Protein AF-A0ABD0RM59-F1 (afdb_monomer_lite)

Secondary structure (DSSP, 8-state):
-EEEEEEPPTT-EEEEEE-SSEEEEEEE-TT-EEEEEESSS-EEEEEE---SS--EEEEEESSS-EEEEEEETT-EEEEE--TT-EEEEEEEPPP-

Sequence (96 aa):
SSQVTAIAPVSSKAIAVALKSSKVTAVVPESSKVTIDLHKPSQTTADLHEPSQPSQATADLHEPSQATADLHEPSQATADLPELSQVTAGLHEPGQ

Radius of gyration: 12.65 Å; chains: 1; bounding box: 41×22×32 Å

Structure (mmCIF, N/CA/C/O backbone):
data_AF-A0ABD0RM59-F1
#
_entry.id   AF-A0ABD0RM59-F1
#
loop_
_atom_site.group_PDB
_atom_site.id
_atom_site.type_symbol
_atom_site.label_atom_id
_atom_site.label_alt_id
_atom_site.label_comp_id
_atom_site.label_asym_id
_atom_site.label_entity_id
_atom_site.label_seq_id
_atom_site.pdbx_PDB_ins_code
_atom_site.Cartn_x
_atom_site.Cartn_y
_atom_site.Cartn_z
_atom_site.occupancy
_atom_site.B_iso_or_equiv
_atom_site.auth_seq_id
_atom_site.auth_comp_id
_atom_site.auth_asym_id
_atom_site.auth_atom_id
_atom_site.pdbx_PDB_model_num
ATOM 1 N N . SER A 1 1 ? -11.945 -12.345 8.732 1.00 64.19 1 SER A N 1
ATOM 2 C CA . SER A 1 1 ? -11.127 -11.312 8.071 1.00 64.19 1 SER A CA 1
ATOM 3 C C . SER A 1 1 ? -11.173 -11.554 6.575 1.00 64.19 1 SER A C 1
ATOM 5 O O . SER A 1 1 ? -11.088 -12.712 6.182 1.00 64.19 1 SER A O 1
ATOM 7 N N . SER A 1 2 ? -11.410 -10.523 5.762 1.00 82.69 2 SER A N 1
ATOM 8 C CA . SER A 1 2 ? -11.408 -10.651 4.295 1.00 82.69 2 SER A CA 1
ATOM 9 C C . SER A 1 2 ? -10.068 -10.194 3.730 1.00 82.69 2 SER A C 1
ATOM 11 O O . SER A 1 2 ? -9.425 -9.330 4.316 1.00 82.69 2 SER A O 1
ATOM 13 N N . GLN A 1 3 ? -9.637 -10.778 2.615 1.00 85.19 3 GLN A N 1
ATOM 14 C CA . GLN A 1 3 ? -8.417 -10.359 1.926 1.00 85.19 3 GLN A CA 1
ATOM 15 C C . GLN A 1 3 ? -8.775 -9.875 0.526 1.00 85.19 3 GLN A C 1
ATOM 17 O O . GLN A 1 3 ? -9.580 -10.510 -0.157 1.00 85.19 3 GLN A O 1
ATOM 22 N N . VAL A 1 4 ? -8.211 -8.740 0.130 1.00 85.25 4 VAL A N 1
ATOM 23 C CA . VAL A 1 4 ? -8.387 -8.142 -1.193 1.00 85.25 4 VAL A CA 1
ATOM 24 C C . VAL A 1 4 ? -7.004 -7.925 -1.777 1.00 85.25 4 VAL A C 1
ATOM 26 O O . VAL A 1 4 ? -6.166 -7.282 -1.156 1.00 85.25 4 VAL A O 1
ATOM 29 N N . THR A 1 5 ? -6.765 -8.444 -2.974 1.00 87.38 5 THR A N 1
ATOM 30 C CA . THR A 1 5 ? -5.522 -8.190 -3.700 1.00 87.38 5 THR A CA 1
ATOM 31 C C . THR A 1 5 ? -5.848 -7.405 -4.957 1.00 87.38 5 THR A C 1
ATOM 33 O O . THR A 1 5 ? -6.678 -7.831 -5.758 1.00 87.38 5 THR A O 1
ATOM 36 N N . ALA A 1 6 ? -5.215 -6.250 -5.111 1.00 84.25 6 ALA A N 1
ATOM 37 C CA . ALA A 1 6 ? -5.348 -5.382 -6.265 1.00 84.25 6 ALA A CA 1
ATOM 38 C C . ALA A 1 6 ? -4.035 -5.394 -7.041 1.00 84.25 6 ALA A C 1
ATOM 40 O O . ALA A 1 6 ? -3.007 -4.957 -6.539 1.00 84.25 6 ALA A O 1
ATOM 41 N N . ILE A 1 7 ? -4.059 -5.908 -8.263 1.00 83.69 7 ILE A N 1
ATOM 42 C CA . ILE A 1 7 ? -2.879 -5.936 -9.125 1.00 83.69 7 ILE A CA 1
ATOM 43 C C . ILE A 1 7 ? -3.161 -4.972 -10.264 1.00 83.69 7 ILE A C 1
ATOM 45 O O . ILE A 1 7 ? -4.099 -5.183 -11.038 1.00 83.69 7 ILE A O 1
ATOM 49 N N . ALA A 1 8 ? -2.393 -3.886 -10.334 1.00 84.62 8 ALA A N 1
ATOM 50 C CA . ALA A 1 8 ? -2.466 -2.995 -11.480 1.00 84.62 8 ALA A CA 1
ATOM 51 C C . ALA A 1 8 ? -1.754 -3.656 -12.673 1.00 84.62 8 ALA A C 1
ATOM 53 O O . ALA A 1 8 ? -0.690 -4.241 -12.489 1.00 84.62 8 ALA A O 1
ATOM 54 N N . PRO A 1 9 ? -2.309 -3.602 -13.893 1.00 80.56 9 PRO A N 1
ATOM 55 C CA . PRO A 1 9 ? -1.549 -3.935 -15.092 1.00 80.56 9 PRO A CA 1
ATOM 56 C C . PRO A 1 9 ? -0.434 -2.907 -15.326 1.00 80.56 9 PRO A C 1
ATOM 58 O O . PRO A 1 9 ? -0.536 -1.772 -14.863 1.00 80.56 9 PRO A O 1
ATOM 61 N N . VAL A 1 10 ? 0.597 -3.281 -16.088 1.00 82.50 10 VAL A N 1
ATOM 62 C CA . VAL A 1 10 ? 1.674 -2.360 -16.495 1.00 82.50 10 VAL A CA 1
ATOM 63 C C . VAL A 1 10 ? 1.086 -1.148 -17.218 1.00 82.50 10 VAL A C 1
ATOM 65 O O . VAL A 1 10 ? 0.156 -1.281 -18.019 1.00 82.50 10 VAL A O 1
ATOM 68 N N . SER A 1 11 ? 1.629 0.038 -16.936 1.00 84.12 11 SER A N 1
ATOM 69 C CA . SER A 1 11 ? 1.171 1.305 -17.515 1.00 84.12 11 SER A CA 1
ATOM 70 C C . SER A 1 11 ? -0.337 1.543 -17.347 1.00 84.12 11 SER A C 1
ATOM 72 O O . SER A 1 11 ? -1.007 2.088 -18.224 1.00 84.12 11 SER A O 1
ATOM 74 N N . SER A 1 12 ? -0.910 1.090 -16.229 1.00 86.81 12 SER A N 1
ATOM 75 C CA . SER A 1 12 ? -2.351 1.186 -15.988 1.00 86.81 12 SER A CA 1
ATOM 76 C C . SER A 1 12 ? -2.681 1.796 -14.635 1.00 86.81 12 SER A C 1
ATOM 78 O O . SER A 1 12 ? -1.838 1.944 -13.748 1.00 86.81 12 SER A O 1
ATOM 80 N N . LYS A 1 13 ? -3.957 2.161 -14.481 1.00 86.25 13 LYS A N 1
ATOM 81 C CA . LYS A 1 13 ? -4.518 2.624 -13.216 1.00 86.25 13 LYS A CA 1
ATOM 82 C C . LYS A 1 13 ? -5.467 1.573 -12.651 1.00 86.25 13 LYS A C 1
ATOM 84 O O . LYS A 1 13 ? -6.394 1.158 -13.341 1.00 86.25 13 LYS A O 1
ATOM 89 N N . ALA A 1 14 ? -5.263 1.187 -11.398 1.00 85.75 14 ALA A N 1
ATOM 90 C CA . ALA A 1 14 ? -6.165 0.314 -10.656 1.00 85.75 14 ALA A CA 1
ATOM 91 C C . ALA A 1 14 ? -6.754 1.038 -9.445 1.00 85.75 14 ALA A C 1
ATOM 93 O O . ALA A 1 14 ? -6.119 1.911 -8.852 1.00 85.75 14 ALA A O 1
ATOM 94 N N . ILE A 1 15 ? -7.982 0.672 -9.084 1.00 87.44 15 ILE A N 1
ATOM 95 C CA . ILE A 1 15 ? -8.667 1.194 -7.902 1.00 87.44 15 ILE A CA 1
ATOM 96 C C . ILE A 1 15 ? -9.184 0.005 -7.098 1.00 87.44 15 ILE A C 1
ATOM 98 O O . ILE A 1 15 ? -9.851 -0.871 -7.647 1.00 87.44 15 ILE A O 1
ATOM 102 N N . ALA A 1 16 ? -8.867 -0.023 -5.809 1.00 85.75 16 ALA A N 1
ATOM 103 C CA . ALA A 1 16 ? -9.292 -1.052 -4.876 1.00 85.75 16 ALA A CA 1
ATOM 104 C C . ALA A 1 16 ? -10.112 -0.411 -3.761 1.00 85.75 16 ALA A C 1
ATOM 106 O O . ALA A 1 16 ? -9.631 0.491 -3.088 1.00 85.75 16 ALA A O 1
ATOM 107 N N . VAL A 1 17 ? -11.336 -0.890 -3.551 1.00 86.38 17 VAL A N 1
ATOM 108 C CA . VAL A 1 17 ? -12.218 -0.369 -2.500 1.00 86.38 17 VAL A CA 1
ATOM 109 C C . VAL A 1 17 ? -12.524 -1.486 -1.514 1.00 86.38 17 VAL A C 1
ATOM 111 O O . VAL A 1 17 ? -13.028 -2.545 -1.901 1.00 86.38 17 VAL A O 1
ATOM 114 N N . ALA A 1 18 ? -12.242 -1.256 -0.233 1.00 84.94 18 ALA A N 1
ATOM 115 C CA . ALA A 1 18 ? -12.575 -2.184 0.838 1.00 84.94 18 ALA A CA 1
ATOM 116 C C . ALA A 1 18 ? -13.637 -1.582 1.765 1.00 84.94 18 ALA A C 1
ATOM 118 O O . ALA A 1 18 ? -13.377 -0.721 2.603 1.00 84.94 18 ALA A O 1
ATOM 119 N N . LEU A 1 19 ? -14.858 -2.107 1.643 1.00 83.25 19 LEU A N 1
ATOM 120 C CA . LEU A 1 19 ? -16.019 -1.671 2.433 1.00 83.25 19 LEU A CA 1
ATOM 121 C C . LEU A 1 19 ? -16.147 -2.378 3.790 1.00 83.25 19 LEU A C 1
ATOM 123 O O . LEU A 1 19 ? -17.029 -2.069 4.587 1.00 83.25 19 LEU A O 1
ATOM 127 N N . LYS A 1 20 ? -15.304 -3.376 4.045 1.00 84.75 20 LYS A N 1
ATOM 128 C CA . LYS A 1 20 ? -15.304 -4.180 5.270 1.00 84.75 20 LYS A CA 1
ATOM 129 C C . LYS A 1 20 ? -13.879 -4.345 5.763 1.00 84.75 20 LYS A C 1
ATOM 131 O O . LYS A 1 20 ? -12.965 -4.341 4.942 1.00 84.75 20 LYS A O 1
ATOM 136 N N . SER A 1 21 ? -13.716 -4.556 7.070 1.00 84.62 21 SER A N 1
ATOM 137 C CA . SER A 1 21 ? -12.403 -4.799 7.673 1.00 84.62 21 SER A CA 1
ATOM 138 C C . SER A 1 21 ? -11.689 -5.935 6.943 1.00 84.62 21 SER A C 1
ATOM 140 O O . SER A 1 21 ? -12.147 -7.089 6.935 1.00 84.62 21 SER A O 1
ATOM 142 N N . SER A 1 22 ? -10.622 -5.561 6.244 1.00 86.31 22 SER A N 1
ATOM 143 C CA . SER A 1 22 ? -9.913 -6.438 5.325 1.00 86.31 22 SER A CA 1
ATOM 144 C C . SER A 1 22 ? -8.425 -6.146 5.340 1.00 86.31 22 SER A C 1
ATOM 146 O O . SER A 1 22 ? -7.983 -5.052 5.683 1.00 86.31 22 SER A O 1
ATOM 148 N N . LYS A 1 23 ? -7.651 -7.137 4.916 1.00 89.31 23 LYS A N 1
ATOM 149 C CA . LYS A 1 23 ? -6.278 -6.907 4.496 1.00 89.31 23 LYS A CA 1
ATOM 150 C C . LYS A 1 23 ? -6.276 -6.632 2.997 1.00 89.31 23 LYS A C 1
ATOM 152 O O . LYS A 1 23 ? -6.746 -7.476 2.233 1.00 89.31 23 LYS A O 1
ATOM 157 N N . VAL A 1 24 ? -5.807 -5.460 2.589 1.00 88.25 24 VAL A N 1
ATOM 158 C CA . VAL A 1 24 ? -5.671 -5.076 1.185 1.00 88.25 24 VAL A CA 1
ATOM 159 C C . VAL A 1 24 ? -4.204 -5.129 0.803 1.00 88.25 24 VAL A C 1
ATOM 161 O O . VAL A 1 24 ? -3.365 -4.525 1.459 1.00 88.25 24 VAL A O 1
ATOM 164 N N . THR A 1 25 ? -3.881 -5.849 -0.260 1.00 89.75 25 THR A N 1
ATOM 165 C CA . THR A 1 25 ? -2.535 -5.858 -0.832 1.00 89.75 25 THR A CA 1
ATOM 166 C C . THR A 1 25 ? -2.614 -5.309 -2.239 1.00 89.75 25 THR A C 1
ATOM 168 O O . THR A 1 25 ? -3.324 -5.871 -3.069 1.00 89.75 25 THR A O 1
ATOM 171 N N . ALA A 1 26 ? -1.913 -4.217 -2.511 1.00 88.12 26 ALA A N 1
ATOM 172 C CA . ALA A 1 26 ? -1.776 -3.686 -3.850 1.00 88.12 26 ALA A CA 1
ATOM 173 C C . ALA A 1 26 ? -0.381 -3.959 -4.391 1.00 88.12 26 ALA A C 1
ATOM 175 O O . ALA A 1 26 ? 0.604 -3.625 -3.743 1.00 88.12 26 ALA A O 1
ATOM 176 N N . VAL A 1 27 ? -0.324 -4.531 -5.587 1.00 87.81 27 VAL A N 1
ATOM 177 C CA . VAL A 1 27 ? 0.914 -4.705 -6.344 1.00 87.81 27 VAL A CA 1
ATOM 178 C C . VAL A 1 27 ? 0.875 -3.716 -7.496 1.00 87.81 27 VAL A C 1
ATOM 180 O O . VAL A 1 27 ? -0.035 -3.760 -8.335 1.00 87.81 27 VAL A O 1
ATOM 183 N N . VAL A 1 28 ? 1.838 -2.800 -7.503 1.00 85.94 28 VAL A N 1
ATOM 184 C CA . VAL A 1 28 ? 1.953 -1.731 -8.492 1.00 85.94 28 VAL A CA 1
ATOM 185 C C . VAL A 1 28 ? 3.203 -1.999 -9.324 1.00 85.94 28 VAL A C 1
ATOM 187 O O . VAL A 1 28 ? 4.313 -1.764 -8.849 1.00 85.94 28 VAL A O 1
ATOM 190 N N . PRO A 1 29 ? 3.053 -2.516 -10.553 1.00 81.62 29 PRO A N 1
ATOM 191 C CA . PRO A 1 29 ? 4.185 -2.691 -11.448 1.00 81.62 29 PRO A CA 1
ATOM 192 C C . PRO A 1 29 ? 4.646 -1.340 -12.004 1.00 81.62 29 PRO A C 1
ATOM 194 O O . PRO A 1 29 ? 4.061 -0.293 -11.714 1.00 81.62 29 PRO A O 1
ATOM 197 N N . GLU A 1 30 ? 5.681 -1.368 -12.840 1.00 80.12 30 GLU A N 1
ATOM 198 C CA . GLU A 1 30 ? 6.258 -0.177 -13.461 1.00 80.12 30 GLU A CA 1
ATOM 199 C C . GLU A 1 30 ? 5.219 0.713 -14.161 1.00 80.12 30 GLU A C 1
ATOM 201 O O . GLU A 1 30 ? 4.225 0.240 -14.739 1.00 80.12 30 GLU A O 1
ATOM 206 N N . SER A 1 31 ? 5.462 2.024 -14.107 1.00 82.00 31 SER A N 1
ATOM 207 C CA . SER A 1 31 ? 4.657 3.053 -14.775 1.00 82.00 31 SER A CA 1
ATOM 208 C C . SER A 1 31 ? 3.169 3.039 -14.394 1.00 82.00 31 SER A C 1
ATOM 210 O O . SER A 1 31 ? 2.332 3.510 -15.169 1.00 82.00 31 SER A O 1
ATOM 212 N N . SER A 1 32 ? 2.807 2.471 -13.240 1.00 85.25 32 SER A N 1
ATOM 213 C CA . SER A 1 32 ? 1.410 2.198 -12.885 1.00 85.25 32 SER A CA 1
ATOM 214 C C . SER A 1 32 ? 0.964 2.959 -11.650 1.00 85.25 32 SER A C 1
ATOM 216 O O . SER A 1 32 ? 1.765 3.433 -10.840 1.00 85.25 32 SER A O 1
ATOM 218 N N . LYS A 1 33 ? -0.355 3.111 -11.525 1.00 87.06 33 LYS A N 1
ATOM 219 C CA . LYS A 1 33 ? -0.975 3.844 -10.423 1.00 87.06 33 LYS A CA 1
ATOM 220 C C . LYS A 1 33 ? -2.018 2.989 -9.732 1.00 87.06 33 LYS A C 1
ATOM 222 O O . LYS A 1 33 ? -2.933 2.498 -10.391 1.00 87.06 33 LYS A O 1
ATOM 227 N N . VAL A 1 34 ? -1.942 2.867 -8.413 1.00 87.75 34 VAL A N 1
ATOM 228 C CA . VAL A 1 34 ? -3.021 2.263 -7.626 1.00 87.75 34 VAL A CA 1
ATOM 229 C C . VAL A 1 34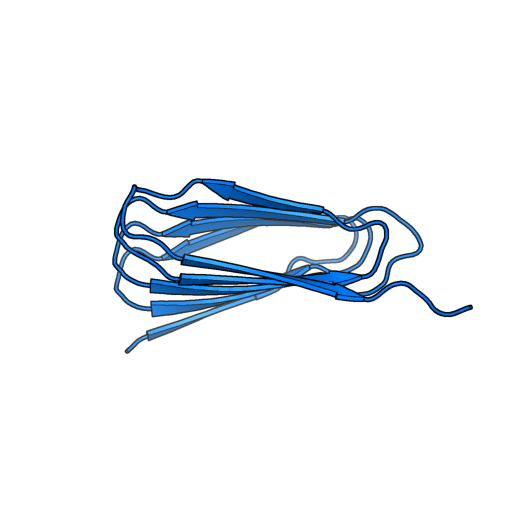 ? -3.609 3.272 -6.658 1.00 87.75 34 VAL A C 1
ATOM 231 O O . VAL A 1 34 ? -2.891 4.053 -6.036 1.00 87.75 34 VAL A O 1
ATOM 234 N N . THR A 1 35 ? -4.929 3.247 -6.528 1.00 89.56 35 THR A N 1
ATOM 235 C CA . THR A 1 35 ? -5.648 3.969 -5.482 1.00 89.56 35 THR A CA 1
ATOM 236 C C . THR A 1 35 ? -6.404 2.962 -4.631 1.00 89.56 35 THR A C 1
ATOM 238 O O . THR A 1 35 ? -7.133 2.127 -5.163 1.00 89.56 35 THR A O 1
ATOM 241 N N . ILE A 1 36 ? -6.212 3.016 -3.321 1.00 88.38 36 ILE A N 1
ATOM 242 C CA . ILE A 1 36 ? -6.855 2.136 -2.353 1.00 88.38 36 ILE A CA 1
ATOM 243 C C . ILE A 1 36 ? -7.721 2.998 -1.452 1.00 88.38 36 ILE A C 1
ATOM 245 O O . ILE A 1 36 ? -7.228 3.969 -0.897 1.00 88.38 36 ILE A O 1
ATOM 249 N N . ASP A 1 37 ? -8.979 2.617 -1.302 1.00 88.56 37 ASP A N 1
ATOM 250 C CA . ASP A 1 37 ? -9.957 3.320 -0.482 1.00 88.56 37 ASP A CA 1
ATOM 251 C C . ASP A 1 37 ? -10.492 2.369 0.597 1.00 88.56 37 ASP A C 1
ATOM 253 O O . ASP A 1 37 ? -11.035 1.296 0.290 1.00 88.56 37 ASP A O 1
ATOM 257 N N . LEU A 1 38 ? -10.262 2.714 1.868 1.00 85.31 38 LEU A N 1
ATOM 258 C CA . LEU A 1 38 ? -10.656 1.903 3.018 1.00 85.31 38 LEU A CA 1
ATOM 259 C C . LEU A 1 38 ? -11.685 2.639 3.883 1.00 85.31 38 LEU A C 1
ATOM 261 O O . LEU A 1 38 ? -11.366 3.551 4.644 1.00 85.31 38 LEU A O 1
ATOM 265 N N . HIS A 1 39 ? -12.918 2.136 3.872 1.00 83.81 39 HIS A N 1
ATOM 266 C CA . HIS A 1 39 ? -14.020 2.669 4.684 1.00 83.81 39 HIS A CA 1
ATOM 267 C C . HIS A 1 39 ? -14.125 2.060 6.093 1.00 83.81 39 HIS A C 1
ATOM 269 O O . HIS A 1 39 ? -15.008 2.429 6.871 1.00 83.81 39 HIS A O 1
ATOM 275 N N . LYS A 1 40 ? -13.296 1.062 6.408 1.00 84.38 40 LYS A N 1
ATOM 276 C CA . LYS A 1 40 ? -13.311 0.318 7.676 1.00 84.38 40 LYS A CA 1
ATOM 277 C C . LYS A 1 40 ? -11.885 0.032 8.139 1.00 84.38 40 LYS A C 1
ATOM 279 O O . LYS A 1 40 ? -11.016 -0.086 7.271 1.00 84.38 40 LYS A O 1
ATOM 284 N N . PRO A 1 41 ? -11.659 -0.206 9.449 1.00 81.56 41 PRO A N 1
ATOM 285 C CA . PRO A 1 41 ? -10.343 -0.524 9.991 1.00 81.56 41 PRO A CA 1
ATOM 286 C C . PRO A 1 41 ? -9.724 -1.692 9.236 1.00 81.56 41 PRO A C 1
ATOM 288 O O . PRO A 1 41 ? -10.263 -2.806 9.242 1.00 81.56 41 PRO A O 1
ATOM 291 N N . SER A 1 42 ? -8.633 -1.415 8.535 1.00 83.62 42 SER A N 1
ATOM 292 C CA . SER A 1 42 ? -8.040 -2.342 7.579 1.00 83.62 42 SER A CA 1
ATOM 293 C C . SER A 1 42 ? -6.522 -2.220 7.588 1.00 83.62 42 SER A C 1
ATOM 295 O O . SER A 1 42 ? -5.945 -1.248 8.078 1.00 83.62 42 SER A O 1
ATOM 297 N N . GLN A 1 43 ? -5.868 -3.255 7.075 1.00 86.44 43 GLN A N 1
ATOM 298 C CA . GLN A 1 43 ? -4.424 -3.256 6.882 1.00 86.44 43 GLN A CA 1
ATOM 299 C C . GLN A 1 43 ? -4.145 -3.215 5.390 1.00 86.44 43 GLN A C 1
ATOM 301 O O . GLN A 1 43 ? -4.557 -4.125 4.674 1.00 86.44 43 GLN A O 1
ATOM 306 N N . THR A 1 44 ? -3.449 -2.186 4.933 1.00 86.31 44 THR A N 1
ATOM 307 C CA . THR A 1 44 ? -3.053 -2.032 3.539 1.00 86.31 44 THR A CA 1
ATOM 308 C C . THR A 1 44 ? -1.563 -2.256 3.399 1.00 86.31 44 THR A C 1
ATOM 310 O O . THR A 1 44 ? -0.778 -1.694 4.152 1.00 86.31 44 THR A O 1
ATOM 313 N N . THR A 1 45 ? -1.175 -3.052 2.414 1.00 88.62 45 THR A N 1
ATOM 314 C CA . THR A 1 45 ? 0.210 -3.201 1.977 1.00 88.62 45 THR A CA 1
ATOM 315 C C . THR A 1 45 ? 0.282 -2.811 0.510 1.00 88.62 45 THR A C 1
ATOM 317 O O . THR A 1 45 ? -0.418 -3.410 -0.302 1.00 88.62 45 THR A O 1
ATOM 320 N N . ALA A 1 46 ? 1.078 -1.807 0.171 1.00 87.19 46 ALA A N 1
ATOM 321 C CA . ALA A 1 46 ? 1.365 -1.420 -1.201 1.00 87.19 46 ALA A CA 1
ATOM 322 C C . ALA A 1 46 ? 2.805 -1.813 -1.525 1.00 87.19 46 ALA A C 1
ATOM 324 O O . ALA A 1 46 ? 3.719 -1.408 -0.818 1.00 87.19 46 ALA A O 1
ATOM 325 N N . ASP A 1 47 ? 2.979 -2.603 -2.571 1.00 86.88 47 ASP A N 1
ATOM 326 C CA . ASP A 1 47 ? 4.273 -3.054 -3.061 1.00 86.88 47 ASP A CA 1
ATOM 327 C C . ASP A 1 47 ? 4.504 -2.417 -4.432 1.00 86.88 47 ASP A C 1
ATOM 329 O O . ASP A 1 47 ? 3.738 -2.655 -5.376 1.00 86.88 47 ASP A O 1
ATOM 333 N N . LEU A 1 48 ? 5.478 -1.509 -4.504 1.00 83.69 48 LEU A N 1
ATOM 334 C CA . LEU A 1 48 ? 5.838 -0.791 -5.719 1.00 83.69 48 LEU A CA 1
ATOM 335 C C . LEU A 1 48 ? 7.179 -1.330 -6.204 1.00 83.69 48 LEU A C 1
ATOM 337 O O . LEU A 1 48 ? 8.237 -0.970 -5.687 1.00 83.69 48 LEU A O 1
ATOM 341 N N . HIS A 1 49 ? 7.097 -2.207 -7.199 1.00 73.25 49 HIS A N 1
ATOM 342 C CA . HIS A 1 49 ? 8.252 -2.895 -7.755 1.00 73.25 49 HIS A CA 1
ATOM 343 C C . HIS A 1 49 ? 9.159 -1.939 -8.533 1.00 73.25 49 HIS A C 1
ATOM 345 O O . HIS A 1 49 ? 8.664 -1.051 -9.229 1.00 73.25 49 HIS A O 1
ATOM 351 N N . GLU A 1 50 ? 10.470 -2.182 -8.428 1.00 63.50 50 GLU A N 1
ATOM 352 C CA . GLU A 1 50 ? 11.560 -1.424 -9.055 1.00 63.50 50 GLU A CA 1
ATOM 353 C C . GLU A 1 50 ? 11.284 -1.136 -10.529 1.00 63.50 50 GLU A C 1
ATOM 355 O O . GLU A 1 50 ? 11.219 -2.081 -11.325 1.00 63.50 50 GLU A O 1
ATOM 360 N N . PRO A 1 51 ? 11.108 0.146 -10.897 1.00 59.88 51 PRO A N 1
ATOM 361 C CA . PRO A 1 51 ? 10.810 0.456 -12.267 1.00 59.88 51 PRO A CA 1
ATOM 362 C C . PRO A 1 51 ? 11.851 1.364 -12.932 1.00 59.88 51 PRO A C 1
ATOM 364 O O . PRO A 1 51 ? 12.367 2.322 -12.368 1.00 59.88 51 PRO A O 1
ATOM 367 N N . SER A 1 52 ? 12.044 1.151 -14.226 1.00 63.66 52 SER A N 1
ATOM 368 C CA . SER A 1 52 ? 12.630 2.098 -15.174 1.00 63.66 52 SER A CA 1
ATOM 369 C C . SER A 1 52 ? 11.819 3.408 -15.269 1.00 63.66 52 SER A C 1
ATOM 371 O O . SER A 1 52 ? 12.280 4.378 -15.875 1.00 63.66 52 SER A O 1
ATOM 373 N N . GLN A 1 53 ? 10.593 3.452 -14.718 1.00 70.38 53 GLN A N 1
ATOM 374 C CA . GLN A 1 53 ? 9.660 4.586 -14.766 1.00 70.38 53 GLN A CA 1
ATOM 375 C C . GLN A 1 53 ? 8.821 4.745 -13.482 1.00 70.38 53 GLN A C 1
ATOM 377 O O . GLN A 1 53 ? 8.355 3.757 -12.931 1.00 70.38 53 GLN A O 1
ATOM 382 N N . PRO A 1 54 ? 8.491 5.972 -13.046 1.00 75.38 54 PRO A N 1
ATOM 383 C CA . PRO A 1 54 ? 7.875 6.197 -11.740 1.00 75.38 54 PRO A CA 1
ATOM 384 C C . PRO A 1 54 ? 6.479 5.570 -11.588 1.00 75.38 54 PRO A C 1
ATOM 386 O O . PRO A 1 54 ? 5.577 5.822 -12.394 1.00 75.38 54 PRO A O 1
ATOM 389 N N . SER A 1 55 ? 6.295 4.820 -10.498 1.00 82.81 55 SER A N 1
ATOM 390 C CA . SER A 1 55 ? 5.014 4.247 -10.062 1.00 82.81 55 SER A CA 1
ATOM 391 C C . SER A 1 55 ? 4.463 4.975 -8.838 1.00 82.81 55 SER A C 1
ATOM 393 O O . SER A 1 55 ? 5.210 5.540 -8.037 1.00 82.81 55 SER A O 1
ATOM 395 N N . GLN A 1 56 ? 3.135 4.979 -8.691 1.00 84.75 56 GLN A N 1
ATOM 396 C CA . GLN A 1 56 ? 2.464 5.706 -7.613 1.00 84.75 56 GLN A CA 1
ATOM 397 C C . GLN A 1 56 ? 1.403 4.855 -6.912 1.00 84.75 56 GLN A C 1
ATOM 399 O O . GLN A 1 56 ? 0.511 4.297 -7.553 1.00 84.75 56 GLN A O 1
ATOM 404 N N . ALA A 1 57 ? 1.443 4.830 -5.584 1.00 86.31 57 ALA A N 1
ATOM 405 C CA . ALA A 1 57 ? 0.390 4.258 -4.756 1.00 86.31 57 ALA A CA 1
ATOM 406 C C . ALA A 1 57 ? -0.248 5.340 -3.891 1.00 86.31 57 ALA A C 1
ATOM 408 O O . ALA A 1 57 ? 0.439 6.149 -3.272 1.00 86.31 57 ALA A O 1
ATOM 409 N N . THR A 1 58 ? -1.574 5.353 -3.838 1.00 87.94 58 THR A N 1
ATOM 410 C CA . THR A 1 58 ? -2.331 6.239 -2.956 1.00 87.94 58 THR A CA 1
ATOM 411 C C . THR A 1 58 ? -3.282 5.411 -2.113 1.00 87.94 58 THR A C 1
ATOM 413 O O . THR A 1 58 ? -4.029 4.606 -2.663 1.00 87.94 58 THR A O 1
ATOM 416 N N . ALA A 1 59 ? -3.254 5.597 -0.798 1.00 86.44 59 ALA A N 1
ATOM 417 C CA . ALA A 1 59 ? -4.192 4.980 0.129 1.00 86.44 59 ALA A CA 1
ATOM 418 C C . ALA A 1 59 ? -4.986 6.068 0.858 1.00 86.44 59 ALA A C 1
ATOM 420 O O . ALA A 1 59 ? -4.387 6.930 1.490 1.00 86.44 59 ALA A O 1
ATOM 421 N N . ASP A 1 60 ? -6.309 6.014 0.765 1.00 87.31 60 ASP A N 1
ATOM 422 C CA . ASP A 1 60 ? -7.241 6.862 1.504 1.00 87.31 60 ASP A CA 1
ATOM 423 C C . ASP A 1 60 ? -7.921 6.020 2.583 1.00 87.31 60 ASP A C 1
ATOM 425 O O . ASP A 1 60 ? -8.504 4.963 2.301 1.00 87.31 60 ASP A O 1
ATOM 429 N N . LEU A 1 61 ? -7.751 6.427 3.838 1.00 83.69 61 LEU A N 1
ATOM 430 C CA . LEU A 1 61 ? -8.226 5.693 5.000 1.00 83.69 61 LEU A CA 1
ATOM 431 C C . LEU A 1 61 ? -9.245 6.552 5.737 1.00 83.69 61 LEU A C 1
ATOM 433 O O . LEU A 1 61 ? -8.905 7.598 6.267 1.00 83.69 61 LEU A O 1
ATOM 437 N N . HIS A 1 62 ? -10.485 6.086 5.852 1.00 83.06 62 HIS A N 1
ATOM 438 C CA . HIS A 1 62 ? -11.527 6.814 6.586 1.00 83.06 62 HIS A CA 1
ATOM 439 C C . HIS A 1 62 ? -11.618 6.435 8.070 1.00 83.06 62 HIS A C 1
ATOM 441 O O . HIS A 1 62 ? -12.210 7.158 8.869 1.00 83.06 62 HIS A O 1
ATOM 447 N N . GLU A 1 63 ? -11.054 5.290 8.451 1.00 83.69 63 GLU A N 1
ATOM 448 C CA . GLU A 1 63 ? -11.057 4.767 9.819 1.00 83.69 63 GLU A CA 1
ATOM 449 C C . GLU A 1 63 ? -9.640 4.343 10.228 1.00 83.69 63 GLU A C 1
ATOM 451 O O . GLU A 1 63 ? -8.829 4.039 9.345 1.00 83.69 63 GLU A O 1
ATOM 456 N N . PRO A 1 64 ? -9.327 4.292 11.541 1.00 81.12 64 PRO A N 1
ATOM 457 C CA . PRO A 1 64 ? -8.004 3.919 12.035 1.00 81.12 64 PRO A CA 1
ATOM 458 C C . PRO A 1 64 ? -7.518 2.620 11.401 1.00 81.12 64 PRO A C 1
ATOM 460 O O . PRO A 1 64 ? -8.112 1.553 11.578 1.00 81.12 64 PRO A O 1
ATOM 463 N N . SER A 1 65 ? -6.445 2.743 10.628 1.00 84.25 65 SER A N 1
ATOM 464 C CA . SER A 1 65 ? -5.931 1.686 9.766 1.00 84.25 65 SER A CA 1
ATOM 465 C C . SER A 1 65 ? -4.408 1.687 9.779 1.00 84.25 65 SER A C 1
ATOM 467 O O . SER A 1 65 ? -3.763 2.638 10.226 1.00 84.25 65 SER A O 1
ATOM 469 N N . GLN A 1 66 ? -3.822 0.593 9.305 1.00 85.88 66 GLN A N 1
ATOM 470 C CA . GLN A 1 66 ? -2.378 0.517 9.114 1.00 85.88 66 GLN A CA 1
ATOM 471 C C . GLN A 1 66 ? -2.069 0.449 7.629 1.00 85.88 66 GLN A C 1
ATOM 473 O O . GLN A 1 66 ? -2.613 -0.402 6.928 1.00 85.88 66 GLN A O 1
ATOM 478 N N . ALA A 1 67 ? -1.195 1.333 7.164 1.00 85.88 67 ALA A N 1
ATOM 479 C CA . ALA A 1 67 ? -0.692 1.338 5.803 1.00 85.88 67 ALA A CA 1
ATOM 480 C C . ALA A 1 67 ? 0.806 1.028 5.817 1.00 85.88 67 ALA A C 1
ATOM 482 O O . ALA A 1 67 ? 1.591 1.699 6.482 1.00 85.88 67 ALA A O 1
ATOM 483 N N . THR A 1 68 ? 1.202 0.009 5.071 1.00 89.00 68 THR A N 1
ATOM 484 C CA . THR A 1 68 ? 2.596 -0.327 4.802 1.00 89.00 68 THR A CA 1
ATOM 485 C C . THR A 1 68 ? 2.849 -0.115 3.319 1.00 89.00 68 THR A C 1
ATOM 487 O O . THR A 1 68 ? 2.084 -0.612 2.498 1.00 89.00 68 THR A O 1
ATOM 490 N N . ALA A 1 69 ? 3.895 0.618 2.970 1.00 86.44 69 ALA A N 1
ATOM 491 C CA . ALA A 1 69 ? 4.343 0.787 1.598 1.00 86.44 69 ALA A CA 1
ATOM 492 C C . ALA A 1 69 ? 5.789 0.305 1.487 1.00 86.44 69 ALA A C 1
ATOM 494 O O . ALA A 1 69 ? 6.636 0.764 2.249 1.00 86.44 69 ALA A O 1
ATOM 495 N N . ASP A 1 70 ? 6.057 -0.603 0.558 1.00 86.56 70 ASP A N 1
ATOM 496 C CA . ASP A 1 70 ? 7.409 -0.944 0.128 1.00 86.56 70 ASP A CA 1
ATOM 497 C C . ASP A 1 70 ? 7.646 -0.290 -1.233 1.00 86.56 70 ASP A C 1
ATOM 499 O O . ASP A 1 70 ? 6.859 -0.468 -2.168 1.00 86.56 70 ASP A O 1
ATOM 503 N N . LEU A 1 71 ? 8.652 0.575 -1.296 1.00 80.06 71 LEU A N 1
ATOM 504 C CA . LEU A 1 71 ? 8.918 1.453 -2.423 1.00 80.06 71 LEU A CA 1
ATOM 505 C C . LEU A 1 71 ? 10.319 1.195 -2.952 1.00 80.06 71 LEU A C 1
ATOM 507 O O . LEU A 1 71 ? 11.296 1.456 -2.256 1.00 80.06 71 LEU A O 1
ATOM 511 N N . HIS A 1 72 ? 10.410 0.802 -4.216 1.00 80.62 72 HIS A N 1
ATOM 512 C CA . HIS A 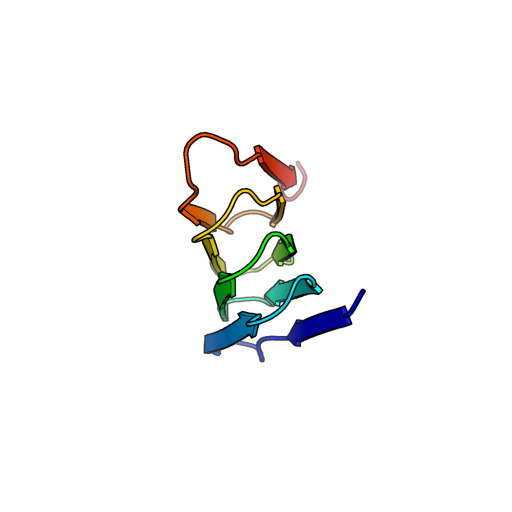1 72 ? 11.658 0.858 -4.967 1.00 80.62 72 HIS A CA 1
ATOM 513 C C . HIS A 1 72 ? 11.736 2.155 -5.781 1.00 80.62 72 HIS A C 1
ATOM 515 O O . HIS A 1 72 ? 10.775 2.513 -6.471 1.00 80.62 72 HIS A O 1
ATOM 521 N N . GLU A 1 73 ? 12.849 2.891 -5.719 1.00 69.19 73 GLU A N 1
ATOM 522 C CA . GLU A 1 73 ? 12.989 4.132 -6.497 1.00 69.19 73 GLU A CA 1
ATOM 523 C C . GLU A 1 73 ? 12.978 3.883 -8.017 1.00 69.19 73 GLU A C 1
ATOM 525 O O . GLU A 1 73 ? 13.549 2.890 -8.470 1.00 69.19 73 GLU A O 1
ATOM 530 N N . PRO A 1 74 ? 12.345 4.768 -8.822 1.00 70.81 74 PRO A N 1
ATOM 531 C CA . PRO A 1 74 ? 11.733 6.058 -8.474 1.00 70.81 74 PRO A CA 1
ATOM 532 C C . PRO A 1 74 ? 10.210 5.983 -8.194 1.00 70.81 74 PRO A C 1
ATOM 534 O O . PRO A 1 74 ? 9.408 6.611 -8.889 1.00 70.81 74 PRO A O 1
ATOM 537 N N . SER A 1 75 ? 9.774 5.228 -7.180 1.00 80.75 75 SER A N 1
ATOM 538 C CA . SER A 1 75 ? 8.358 5.118 -6.787 1.00 80.75 75 SER A CA 1
ATOM 539 C C . SER A 1 75 ? 7.934 6.096 -5.685 1.00 80.75 75 SER A C 1
ATOM 541 O O . SER A 1 75 ? 8.749 6.607 -4.921 1.00 80.75 75 SER A O 1
ATOM 543 N N . GLN A 1 76 ? 6.627 6.359 -5.590 1.00 82.00 76 GLN A N 1
ATOM 544 C CA . GLN A 1 76 ? 6.024 7.231 -4.574 1.00 82.00 76 GLN A CA 1
ATOM 545 C C . GLN A 1 76 ? 4.801 6.564 -3.928 1.00 82.00 76 GLN A C 1
ATOM 547 O O . GLN A 1 76 ? 3.912 6.083 -4.635 1.00 82.00 76 GLN A O 1
ATOM 552 N N . ALA A 1 77 ? 4.700 6.604 -2.595 1.00 83.56 77 ALA A N 1
ATOM 553 C CA . ALA A 1 77 ? 3.456 6.308 -1.882 1.00 83.56 77 ALA A CA 1
ATOM 554 C C . ALA A 1 77 ? 2.927 7.543 -1.157 1.00 83.56 77 ALA A C 1
ATOM 556 O O . ALA A 1 77 ? 3.664 8.285 -0.512 1.00 83.56 77 ALA A O 1
ATOM 557 N N . THR A 1 78 ? 1.616 7.726 -1.231 1.00 86.12 78 THR A N 1
ATOM 558 C CA . THR A 1 78 ? 0.870 8.737 -0.488 1.00 86.12 78 THR A CA 1
ATOM 559 C C . THR A 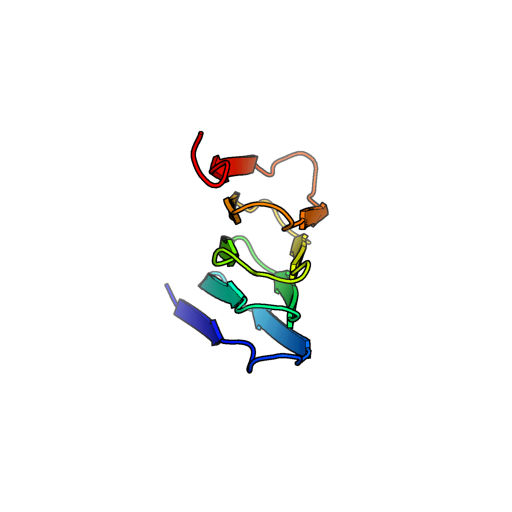1 78 ? -0.194 8.028 0.334 1.00 86.12 78 THR A C 1
ATOM 561 O O . THR A 1 78 ? -0.903 7.169 -0.189 1.00 86.12 78 THR A O 1
ATOM 564 N N . ALA A 1 79 ? -0.321 8.377 1.608 1.00 83.81 79 ALA A N 1
ATOM 565 C CA . ALA A 1 79 ? -1.379 7.862 2.461 1.00 83.81 79 ALA A CA 1
ATOM 566 C C . ALA A 1 79 ? -2.074 9.033 3.159 1.00 83.81 79 ALA A C 1
ATOM 568 O O . ALA A 1 79 ? -1.406 9.832 3.814 1.00 83.81 79 ALA A O 1
ATOM 569 N N . ASP A 1 80 ? -3.389 9.128 2.992 1.00 86.38 80 ASP A N 1
ATOM 570 C CA . ASP A 1 80 ? -4.257 10.015 3.761 1.00 86.38 80 ASP A CA 1
ATOM 571 C C . ASP A 1 80 ? -4.868 9.194 4.897 1.00 86.38 80 ASP A C 1
ATOM 573 O O . ASP A 1 80 ? -5.460 8.137 4.652 1.00 86.38 80 ASP A O 1
ATOM 577 N N . LEU A 1 81 ? -4.620 9.598 6.148 1.00 79.06 81 LEU A N 1
ATOM 578 C CA . LEU A 1 81 ? -5.055 8.824 7.306 1.00 79.06 81 LEU A CA 1
ATOM 579 C C . LEU A 1 81 ? -5.601 9.692 8.446 1.00 79.06 81 LEU A C 1
ATOM 581 O O . LEU A 1 81 ? -5.074 10.776 8.703 1.00 79.06 81 LEU A O 1
ATOM 585 N N . PRO A 1 82 ? -6.580 9.176 9.217 1.00 80.06 82 PRO A N 1
ATOM 586 C CA . PRO A 1 82 ? -7.058 9.822 10.428 1.00 80.06 82 PRO A CA 1
ATOM 587 C C . PRO A 1 82 ? -6.023 9.700 11.548 1.00 80.06 82 PR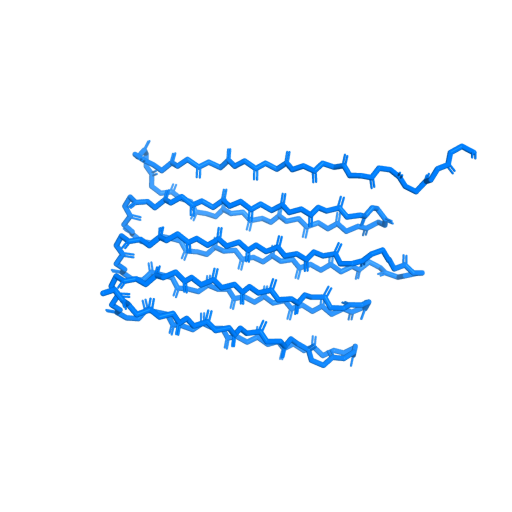O A C 1
ATOM 589 O O . PRO A 1 82 ? -5.187 8.795 11.537 1.00 80.06 82 PRO A O 1
ATOM 592 N N . GLU A 1 83 ? -6.156 10.560 12.562 1.00 73.56 83 GLU A N 1
ATOM 593 C CA . GLU A 1 83 ? -5.226 10.758 13.692 1.00 73.56 83 GLU A CA 1
ATOM 594 C C . GLU A 1 83 ? -4.714 9.462 14.363 1.00 73.56 83 GLU A C 1
ATOM 596 O O . GLU A 1 83 ? -3.587 9.413 14.846 1.00 73.56 83 GLU A O 1
ATOM 601 N N . LEU A 1 84 ? -5.513 8.390 14.366 1.00 78.25 84 LEU A N 1
ATOM 602 C CA . LEU A 1 84 ? -5.198 7.106 15.009 1.00 78.25 84 LEU A CA 1
ATOM 603 C C . LEU A 1 84 ? -4.567 6.048 14.083 1.00 78.25 84 LEU A C 1
ATOM 605 O O . LEU A 1 84 ? -4.463 4.880 14.462 1.00 78.25 84 LEU A O 1
ATOM 609 N N . SER A 1 85 ? -4.164 6.418 12.872 1.00 82.12 85 SER A N 1
ATOM 610 C CA . SER A 1 85 ? -3.598 5.475 11.904 1.00 82.12 85 SER A CA 1
ATOM 611 C C . SER A 1 85 ? -2.074 5.425 11.933 1.00 82.12 85 SER A C 1
ATOM 613 O O . SER A 1 85 ? -1.409 6.334 12.419 1.00 82.12 85 SER A O 1
ATOM 615 N N . GLN A 1 86 ? -1.511 4.341 11.400 1.00 84.75 86 GLN A N 1
ATOM 616 C CA . GLN A 1 86 ? -0.064 4.126 11.347 1.00 84.75 86 GLN A CA 1
ATOM 617 C C . GLN A 1 86 ? 0.391 3.941 9.900 1.00 84.75 86 GLN A C 1
ATOM 619 O O . GLN A 1 86 ? -0.205 3.150 9.165 1.00 84.75 86 GLN A O 1
ATOM 624 N N . VAL A 1 87 ? 1.466 4.635 9.516 1.00 83.00 87 VAL A N 1
ATOM 625 C CA . VAL A 1 87 ? 2.139 4.459 8.222 1.00 83.00 87 VAL A CA 1
ATOM 626 C C . VAL A 1 87 ? 3.529 3.900 8.448 1.00 83.00 87 VAL A C 1
ATOM 628 O O . VAL A 1 87 ? 4.287 4.399 9.276 1.00 83.00 87 VAL A O 1
ATOM 631 N N . THR A 1 88 ? 3.889 2.888 7.672 1.00 87.31 88 THR A N 1
ATOM 632 C CA . THR A 1 88 ? 5.261 2.400 7.560 1.00 87.31 88 THR A CA 1
ATOM 633 C C . THR A 1 88 ? 5.656 2.433 6.093 1.00 87.31 88 THR A C 1
ATOM 635 O O . THR A 1 88 ? 4.980 1.823 5.273 1.00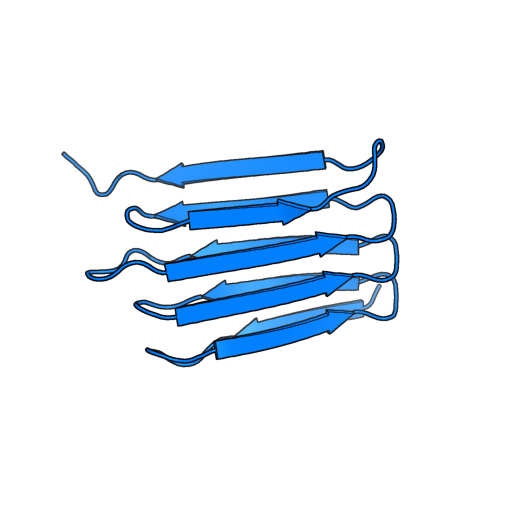 87.31 88 THR A O 1
ATOM 638 N N . ALA A 1 89 ? 6.728 3.146 5.760 1.00 81.88 89 ALA A N 1
ATOM 639 C CA . ALA A 1 89 ? 7.283 3.173 4.412 1.00 81.88 89 ALA A CA 1
ATOM 640 C C . ALA A 1 89 ? 8.708 2.609 4.445 1.00 81.88 89 ALA A C 1
ATOM 642 O O . ALA A 1 89 ? 9.548 3.117 5.189 1.00 81.88 89 ALA A O 1
ATOM 643 N N . GLY A 1 90 ? 8.954 1.548 3.680 1.00 83.69 90 GLY A N 1
ATOM 644 C CA . GLY A 1 90 ? 10.286 1.034 3.379 1.00 83.69 90 GLY A CA 1
ATOM 645 C C . GLY A 1 90 ? 10.731 1.587 2.033 1.00 83.69 90 GLY A C 1
ATOM 646 O O . GLY A 1 90 ? 10.012 1.425 1.051 1.00 83.69 90 GLY A O 1
ATOM 647 N N . LEU A 1 91 ? 11.872 2.277 1.997 1.00 75.44 91 LEU A N 1
ATOM 648 C CA . LEU A 1 91 ? 12.513 2.682 0.749 1.00 75.44 91 LEU A CA 1
ATOM 649 C C . LEU A 1 91 ? 13.658 1.711 0.466 1.00 75.44 91 LEU A C 1
ATOM 651 O O . LEU A 1 91 ? 14.589 1.608 1.266 1.00 75.44 91 LEU A O 1
ATOM 655 N N . HIS A 1 92 ? 13.579 1.020 -0.663 1.00 73.06 92 HIS A N 1
ATOM 656 C CA . HIS A 1 92 ? 14.676 0.262 -1.237 1.00 73.06 92 HIS A CA 1
ATOM 657 C C . HIS A 1 92 ? 15.288 1.099 -2.360 1.00 73.06 92 HIS A C 1
ATOM 659 O O . HIS A 1 92 ? 14.675 1.311 -3.409 1.00 73.06 92 HIS A O 1
ATOM 665 N N . GLU A 1 93 ? 16.500 1.600 -2.134 1.00 60.47 93 GLU A N 1
ATOM 666 C CA . GLU A 1 93 ? 17.264 2.209 -3.218 1.00 60.47 93 GLU A CA 1
ATOM 667 C C . GLU A 1 93 ? 17.717 1.109 -4.193 1.00 60.47 93 GLU A C 1
ATOM 669 O O . GLU A 1 93 ? 18.237 0.078 -3.741 1.00 60.47 93 GLU A O 1
ATOM 674 N N . PRO A 1 94 ? 17.537 1.290 -5.516 1.00 54.66 94 PRO A N 1
ATOM 675 C CA . PRO A 1 94 ? 18.216 0.451 -6.489 1.00 54.66 94 PRO A CA 1
ATOM 676 C C . PRO A 1 94 ? 19.721 0.625 -6.257 1.00 54.66 94 PRO A C 1
ATOM 678 O O . PRO A 1 94 ? 20.214 1.742 -6.109 1.00 54.66 94 PRO A O 1
ATOM 681 N N . GLY A 1 95 ? 20.424 -0.495 -6.117 1.00 57.09 95 GLY A N 1
ATOM 682 C CA . GLY A 1 95 ? 21.769 -0.547 -5.551 1.00 57.09 95 GLY A CA 1
ATOM 683 C C . GLY A 1 95 ? 22.806 0.404 -6.168 1.00 57.09 95 GLY A C 1
ATOM 684 O O . GLY A 1 95 ? 22.740 0.780 -7.338 1.00 57.09 95 GLY A O 1
ATOM 685 N N . GLN A 1 96 ? 23.790 0.725 -5.321 1.00 39.69 96 GLN A N 1
ATOM 6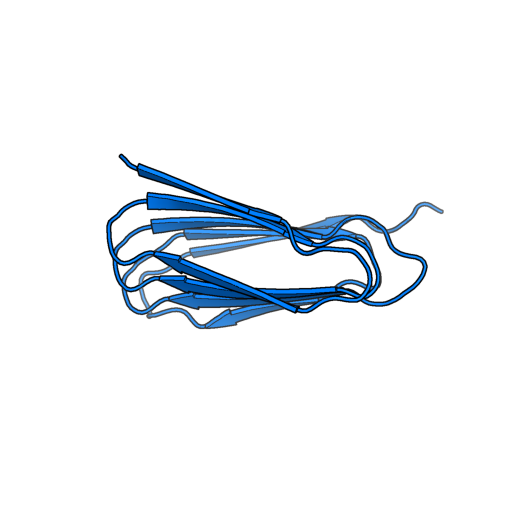86 C CA . GLN A 1 96 ? 25.133 1.211 -5.661 1.00 39.69 96 GLN A CA 1
ATOM 687 C C . GLN A 1 96 ? 25.801 0.439 -6.807 1.00 39.69 96 GLN A C 1
ATOM 689 O O . GLN A 1 96 ? 25.580 -0.791 -6.902 1.00 39.69 96 GLN A O 1
#

Foldseek 3Di:
DAEAEAEADELEEEEAEDPDAYEYEYEWEANYEYEYEYPDAYEYEYEYDAYPHEYEYEYEYPDAYEYEYEDEPPYDYYYDDPPNHYYHYHYDYPDD

Organism: Cirrhinus mrigala (NCBI:txid683832)

pLDDT: mean 81.59, std 8.56, range [39.69, 89.75]